Protein AF-A0A815ZLA1-F1 (afdb_monomer)

Secondary structure (DSSP, 8-state):
-----------------------------------TTHHHHHHHHHHHHHSSTTS-EEEEEEEEPSTT--EEEEEEEET--EETTTTEE-SSPPEEEEEETTTTEEEEEE-SGGGTTPPP--EE--

Nearest PDB structures (foldseek):
  4u8u-assembly1_O  TM=5.475E-01  e=3.412E+00  Glossoscolex paulistus
  5m3l-assembly1_N  TM=5.184E-01  e=4.886E+00  Lumbricus terrestris
  8g3d-assembly1_7R  TM=2.401E-01  e=6.206E+00  Tetrahymena thermophila

Organism: NCBI:txid433720

Solvent-accessible surface area (backbone atoms only — not comparable to full-atom values): 8096 Å² total; per-residue (Å²): 136,86,82,88,82,89,86,82,85,86,86,91,80,85,90,81,82,82,78,82,75,74,89,63,82,77,72,74,80,76,76,88,64,98,49,89,66,51,66,61,54,48,54,52,51,51,48,65,33,46,72,43,85,90,28,48,34,45,80,72,47,71,43,70,47,61,95,94,48,58,33,37,40,35,35,38,37,77,57,29,22,65,28,76,91,78,71,45,73,51,95,84,43,50,26,33,43,35,34,35,66,83,76,43,26,33,29,74,45,42,65,37,80,95,44,55,92,60,83,81,65,75,42,74,68,129

pLDDT: mean 74.47, std 20.22, range [36.56, 95.5]

Mean predicted aligned error: 13.41 Å

Structure (mmCIF, N/CA/C/O backbone):
data_AF-A0A815ZLA1-F1
#
_entry.id   AF-A0A815ZLA1-F1
#
loop_
_atom_site.group_PDB
_atom_site.id
_atom_site.type_symbol
_atom_site.label_atom_id
_atom_site.label_alt_id
_atom_site.label_comp_id
_atom_site.label_asym_id
_atom_site.label_entity_id
_atom_site.label_seq_id
_atom_site.pdbx_PDB_ins_code
_atom_site.Cartn_x
_atom_site.Cartn_y
_atom_site.Cartn_z
_atom_site.occupancy
_atom_site.B_iso_or_equiv
_atom_site.auth_seq_id
_atom_site.auth_comp_id
_atom_site.auth_asym_id
_atom_site.auth_atom_id
_atom_site.pdbx_PDB_model_num
ATOM 1 N N . MET A 1 1 ? 30.093 -0.882 -66.457 1.00 38.03 1 MET A N 1
ATOM 2 C CA . MET A 1 1 ? 30.551 -0.428 -65.125 1.00 38.03 1 MET A CA 1
ATOM 3 C C . MET A 1 1 ? 29.530 0.561 -64.561 1.00 38.03 1 MET A C 1
ATOM 5 O O . MET A 1 1 ? 29.240 1.513 -65.264 1.00 38.03 1 MET A O 1
ATOM 9 N N . LYS A 1 2 ? 29.055 0.314 -63.321 1.00 41.62 2 LYS A N 1
ATOM 10 C CA . LYS A 1 2 ? 28.312 1.202 -62.379 1.00 41.62 2 LYS A CA 1
ATOM 11 C C . LYS A 1 2 ? 26.879 1.618 -62.798 1.00 41.62 2 LYS A C 1
ATOM 13 O O . LYS A 1 2 ? 26.721 2.436 -63.686 1.00 41.62 2 LYS A O 1
ATOM 18 N N . HIS A 1 3 ? 25.821 0.910 -62.380 1.00 37.31 3 HIS A N 1
ATOM 19 C CA . HIS A 1 3 ? 25.081 0.923 -61.089 1.00 37.31 3 HIS A CA 1
ATOM 20 C C . HIS A 1 3 ? 24.297 2.214 -60.761 1.00 37.31 3 HIS A C 1
ATOM 22 O O . HIS A 1 3 ? 24.916 3.195 -60.374 1.00 37.31 3 HIS A O 1
ATOM 28 N N . SER A 1 4 ? 22.956 2.082 -60.834 1.00 39.88 4 SER A N 1
ATOM 29 C CA . SER A 1 4 ? 21.907 2.468 -59.849 1.00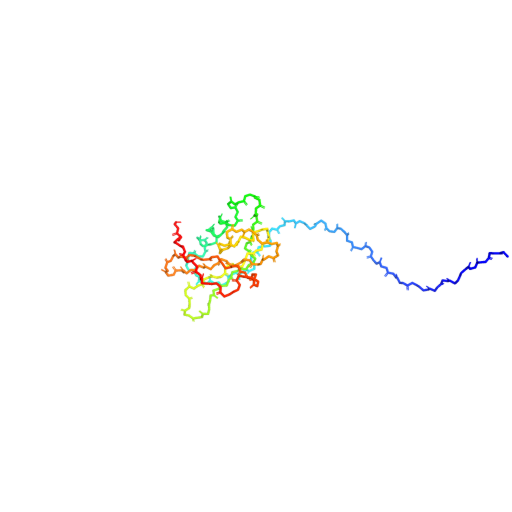 39.88 4 SER A CA 1
ATOM 30 C C . SER A 1 4 ? 21.744 3.971 -59.483 1.00 39.88 4 SER A C 1
ATOM 32 O O . SER A 1 4 ? 22.704 4.719 -59.503 1.00 39.88 4 SER A O 1
ATOM 34 N N . SER A 1 5 ? 20.579 4.546 -59.144 1.00 41.22 5 SER A N 1
ATOM 35 C CA . SER A 1 5 ? 19.364 4.029 -58.494 1.00 41.22 5 SER A CA 1
ATOM 36 C C . SER A 1 5 ? 18.162 4.978 -58.689 1.00 41.22 5 SER A C 1
ATOM 38 O O . SER A 1 5 ? 18.326 6.191 -58.790 1.00 41.22 5 SER A O 1
ATOM 40 N N . PHE A 1 6 ? 16.957 4.403 -58.642 1.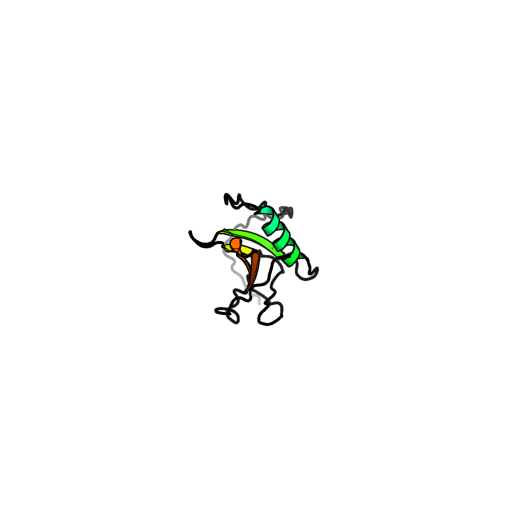00 46.09 6 PHE A N 1
ATOM 41 C CA . PHE A 1 6 ? 15.675 5.063 -58.362 1.00 46.09 6 PHE A CA 1
ATOM 42 C C . PHE A 1 6 ? 15.616 5.619 -56.928 1.00 46.09 6 PHE A C 1
ATOM 44 O O . PHE A 1 6 ? 16.100 4.948 -56.018 1.00 46.09 6 PHE A O 1
ATOM 51 N N . SER A 1 7 ? 14.890 6.727 -56.720 1.00 42.66 7 SER A N 1
ATOM 52 C CA . SER A 1 7 ? 14.330 7.104 -55.410 1.00 42.66 7 SER A CA 1
ATOM 53 C C . SER A 1 7 ? 12.971 7.792 -55.574 1.00 42.66 7 SER A C 1
ATOM 55 O O . SER A 1 7 ? 12.860 8.827 -56.225 1.00 42.66 7 SER A O 1
ATOM 57 N N . HIS A 1 8 ? 11.943 7.190 -54.976 1.00 38.50 8 HIS A N 1
ATOM 58 C CA . HIS A 1 8 ? 10.573 7.687 -54.846 1.00 38.50 8 HIS A CA 1
ATOM 59 C C . HIS A 1 8 ? 10.358 8.303 -53.445 1.00 38.50 8 HIS A C 1
ATOM 61 O O . HIS A 1 8 ? 10.829 7.748 -52.458 1.00 38.50 8 HIS A O 1
ATOM 67 N N . SER A 1 9 ? 9.577 9.392 -53.411 1.00 39.25 9 SER A N 1
ATOM 68 C CA . SER A 1 9 ? 8.606 9.841 -52.382 1.00 39.25 9 SER A CA 1
ATOM 69 C C . SER A 1 9 ? 9.001 10.099 -50.907 1.00 39.25 9 SER A C 1
ATOM 71 O O . SER A 1 9 ? 9.483 9.233 -50.185 1.00 39.25 9 SER A O 1
ATOM 73 N N . HIS A 1 10 ? 8.623 11.309 -50.461 1.00 40.50 10 HIS A N 1
ATOM 74 C CA . HIS A 1 10 ? 8.537 11.842 -49.087 1.00 40.50 10 HIS A CA 1
ATOM 75 C C . HIS A 1 10 ? 7.649 10.994 -48.133 1.00 40.50 10 HIS A C 1
ATOM 77 O O . HIS A 1 10 ? 6.829 10.213 -48.618 1.00 40.50 10 HIS A O 1
ATOM 83 N N . PRO A 1 11 ? 7.725 11.183 -46.792 1.00 44.09 11 PRO A N 1
ATOM 84 C CA . PRO A 1 11 ? 6.987 12.276 -46.139 1.00 44.09 11 PRO A CA 1
ATOM 85 C C . PRO A 1 11 ? 7.730 13.024 -45.011 1.00 44.09 11 PRO A C 1
ATOM 87 O O . PRO A 1 11 ? 8.679 12.562 -44.387 1.00 44.09 11 PRO A O 1
ATOM 90 N N . ASN A 1 12 ? 7.205 14.224 -44.789 1.00 46.31 12 ASN A N 1
ATOM 91 C CA . ASN A 1 12 ? 7.501 15.261 -43.809 1.00 46.31 12 ASN A CA 1
ATOM 92 C C . ASN A 1 12 ? 7.371 14.769 -42.346 1.00 46.31 12 ASN A C 1
ATOM 94 O O . ASN A 1 12 ? 6.337 14.199 -41.997 1.00 46.31 12 ASN A O 1
ATOM 98 N N . ILE A 1 13 ? 8.356 15.035 -41.476 1.00 39.97 13 ILE A N 1
ATOM 99 C CA . ILE A 1 13 ? 8.224 14.845 -40.018 1.00 39.97 13 ILE A CA 1
ATOM 100 C C . ILE A 1 13 ? 8.671 16.121 -39.297 1.00 39.97 13 ILE A C 1
ATOM 102 O O . ILE A 1 13 ? 9.847 16.468 -39.254 1.00 39.97 13 ILE A O 1
ATOM 106 N N . ASN A 1 14 ? 7.671 16.793 -38.726 1.00 39.84 14 ASN A N 1
ATOM 107 C CA . ASN A 1 14 ? 7.758 17.886 -37.764 1.00 39.84 14 ASN A CA 1
ATOM 108 C C . ASN A 1 14 ? 8.660 17.521 -36.572 1.00 39.84 14 ASN A C 1
ATOM 110 O O . ASN A 1 14 ? 8.264 16.729 -35.715 1.00 39.84 14 ASN A O 1
ATOM 114 N N . THR A 1 15 ? 9.816 18.170 -36.445 1.00 40.56 15 THR A N 1
ATOM 115 C CA . THR A 1 15 ? 10.650 18.094 -35.238 1.00 40.56 15 THR A CA 1
ATOM 116 C C . THR A 1 15 ? 10.179 19.130 -34.217 1.00 40.56 15 THR A C 1
ATOM 118 O O . THR A 1 15 ? 10.813 20.154 -33.992 1.00 40.56 15 THR A O 1
ATOM 121 N N . ASN A 1 16 ? 9.032 18.864 -33.598 1.00 44.66 16 ASN A N 1
ATO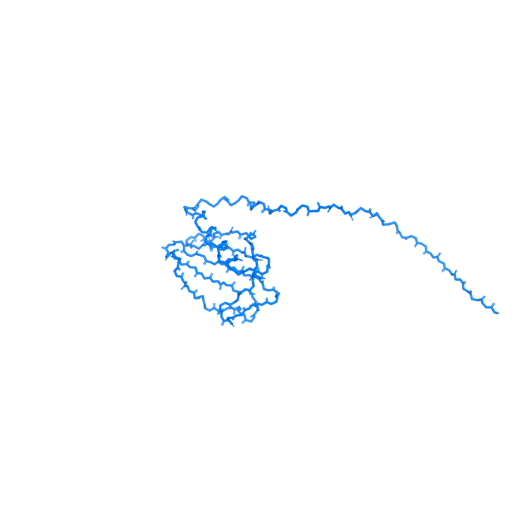M 122 C CA . ASN A 1 16 ? 8.599 19.529 -32.373 1.00 44.66 16 ASN A CA 1
ATOM 123 C C . ASN A 1 16 ? 8.759 18.524 -31.236 1.00 44.66 16 ASN A C 1
ATOM 125 O O . ASN A 1 16 ? 7.908 17.647 -31.109 1.00 44.66 16 ASN A O 1
ATOM 129 N N . GLN A 1 17 ? 9.836 18.626 -30.447 1.00 39.78 17 GLN A N 1
ATOM 130 C CA . GLN A 1 17 ? 9.911 18.117 -29.069 1.00 39.78 17 GLN A CA 1
ATOM 131 C C . GLN A 1 17 ? 11.300 18.344 -28.460 1.00 39.78 17 GLN A C 1
ATOM 133 O O . GLN A 1 17 ? 12.225 17.564 -28.650 1.00 39.78 17 GLN A O 1
ATOM 138 N N . ASN A 1 18 ? 11.408 19.375 -27.630 1.00 36.56 18 ASN A N 1
ATOM 139 C CA . ASN A 1 18 ? 11.980 19.184 -26.301 1.00 36.56 18 ASN A CA 1
ATOM 140 C C . ASN A 1 18 ? 11.379 20.237 -25.366 1.00 36.56 18 ASN A C 1
ATOM 142 O O . ASN A 1 18 ? 12.008 21.214 -24.973 1.00 36.56 18 ASN A O 1
ATOM 146 N N . LEU A 1 19 ? 10.091 20.043 -25.057 1.00 40.72 19 LEU A N 1
ATOM 147 C CA . LEU A 1 19 ? 9.516 20.611 -23.848 1.00 40.72 19 LEU A CA 1
ATOM 148 C C . LEU A 1 19 ? 10.230 19.935 -22.679 1.00 40.72 19 LEU A C 1
ATOM 150 O O . LEU A 1 19 ? 10.008 18.751 -22.417 1.00 40.72 19 LEU A O 1
ATOM 154 N N . SER A 1 20 ? 11.048 20.705 -21.971 1.00 41.75 20 SER A N 1
ATOM 155 C CA . SER A 1 20 ? 11.459 20.427 -20.603 1.00 41.75 20 SER A CA 1
ATOM 156 C C . SER A 1 20 ? 10.208 20.156 -19.766 1.00 41.75 20 SER A C 1
ATOM 158 O O . SER A 1 20 ? 9.566 21.077 -19.259 1.00 41.75 20 SER A O 1
ATOM 160 N N . ARG A 1 21 ? 9.807 18.884 -19.652 1.00 41.44 21 ARG A N 1
ATOM 161 C CA . ARG A 1 21 ? 8.765 18.466 -18.715 1.00 41.44 21 ARG A CA 1
ATOM 162 C C . ARG A 1 21 ? 9.344 18.589 -17.318 1.00 41.44 21 ARG A C 1
ATOM 164 O O . ARG A 1 21 ? 9.985 17.680 -16.803 1.00 41.44 21 ARG A O 1
ATOM 171 N N . SER A 1 22 ? 9.109 19.765 -16.752 1.00 37.25 22 SER A N 1
ATOM 172 C CA . SER A 1 22 ? 9.041 20.022 -15.324 1.00 37.25 22 SER A CA 1
ATOM 173 C C . SER A 1 22 ? 8.462 18.795 -14.609 1.00 37.25 22 SER A C 1
ATOM 175 O O . SER A 1 22 ? 7.308 18.420 -14.823 1.00 37.25 22 SER A O 1
ATOM 177 N N . LEU A 1 23 ? 9.298 18.151 -13.794 1.00 41.94 23 LEU A N 1
ATOM 178 C CA . LEU A 1 23 ? 8.910 17.182 -12.774 1.00 41.94 23 LEU A CA 1
ATOM 179 C C . LEU A 1 23 ? 8.131 17.929 -11.684 1.00 41.94 23 LEU A C 1
ATOM 181 O O . LEU A 1 23 ? 8.634 18.149 -10.589 1.00 41.94 23 LEU A O 1
ATOM 185 N N . HIS A 1 24 ? 6.912 18.362 -11.991 1.00 42.59 24 HIS A N 1
ATOM 186 C CA . HIS A 1 24 ? 5.947 18.655 -10.946 1.00 42.59 24 HIS A CA 1
ATOM 187 C C . HIS A 1 24 ? 5.225 17.350 -10.605 1.00 42.59 24 HIS A C 1
ATOM 189 O O . HIS A 1 24 ? 4.743 16.671 -11.518 1.00 42.59 24 HIS A O 1
ATOM 195 N N . PRO A 1 25 ? 5.150 16.963 -9.320 1.00 44.66 25 PRO A N 1
ATOM 196 C CA . PRO A 1 25 ? 4.300 15.859 -8.915 1.00 44.66 25 PRO A CA 1
ATOM 197 C C . PRO A 1 25 ? 2.880 16.214 -9.348 1.00 44.66 25 PRO A C 1
ATOM 199 O O . PRO A 1 25 ? 2.350 17.258 -8.964 1.00 44.66 25 PRO A O 1
ATOM 202 N N . ASN A 1 26 ? 2.294 15.379 -10.209 1.00 43.62 26 ASN A N 1
ATOM 203 C CA . ASN A 1 26 ? 0.893 15.502 -10.581 1.00 43.62 26 ASN A CA 1
ATOM 204 C C . ASN A 1 26 ? 0.089 15.515 -9.286 1.00 43.62 26 ASN A C 1
ATOM 206 O O . ASN A 1 26 ? -0.023 14.498 -8.601 1.00 43.62 26 ASN A O 1
ATOM 210 N N . LYS A 1 27 ? -0.425 16.700 -8.956 1.00 47.06 27 LYS A N 1
ATOM 211 C CA . LYS A 1 27 ? -1.380 16.931 -7.885 1.00 47.06 27 LYS A CA 1
ATOM 212 C C . LYS A 1 27 ? -2.472 15.883 -8.065 1.00 47.06 27 LYS A C 1
ATOM 214 O O . LYS A 1 27 ? -3.106 15.838 -9.117 1.00 47.06 27 LYS A O 1
ATOM 219 N N . ILE A 1 28 ? -2.593 14.993 -7.085 1.00 55.66 28 ILE A N 1
ATOM 220 C CA . ILE A 1 28 ? -3.564 13.902 -7.058 1.00 55.66 28 ILE A CA 1
ATOM 221 C C . ILE A 1 28 ? -4.921 14.495 -7.455 1.00 55.66 28 ILE A C 1
ATOM 223 O O . ILE A 1 28 ? -5.444 15.348 -6.739 1.00 55.66 28 ILE A O 1
ATOM 227 N N . ASN A 1 29 ? -5.449 14.118 -8.625 1.00 46.66 29 ASN A N 1
ATOM 228 C CA . ASN A 1 29 ? -6.724 14.637 -9.115 1.00 46.66 29 ASN A CA 1
ATOM 229 C C . ASN A 1 29 ? -7.811 14.304 -8.084 1.00 46.66 29 ASN A C 1
ATOM 231 O O . ASN A 1 29 ? -8.191 13.145 -7.948 1.00 46.66 29 ASN A O 1
ATOM 235 N N . ASN A 1 30 ? -8.232 15.334 -7.345 1.00 44.38 30 ASN A N 1
ATOM 236 C CA . ASN A 1 30 ? -9.371 15.423 -6.435 1.00 44.38 30 ASN A CA 1
ATOM 237 C C . ASN A 1 30 ? -9.971 14.077 -5.996 1.00 44.38 30 ASN A C 1
ATOM 239 O O . ASN A 1 30 ? -10.964 13.601 -6.551 1.00 44.38 30 ASN A O 1
ATOM 243 N N . LEU A 1 31 ? -9.402 13.513 -4.927 1.00 50.84 31 LEU A N 1
ATOM 244 C CA . LEU A 1 31 ? -10.081 12.527 -4.096 1.00 50.84 31 LEU A CA 1
ATOM 245 C C . LEU A 1 31 ? -11.284 13.196 -3.418 1.00 50.84 31 LEU A C 1
ATOM 247 O O . LEU A 1 31 ? -11.176 13.728 -2.318 1.00 50.84 31 LEU A O 1
ATOM 251 N N . ASN A 1 32 ? -12.456 13.141 -4.045 1.00 50.97 32 ASN A N 1
ATOM 252 C CA . ASN A 1 32 ? -13.720 13.507 -3.399 1.00 50.97 32 ASN A CA 1
ATOM 253 C C . ASN A 1 32 ? -14.222 12.345 -2.515 1.00 50.97 32 ASN A C 1
ATOM 255 O O . ASN A 1 32 ? -15.352 11.874 -2.620 1.00 50.97 32 ASN A O 1
ATOM 259 N N . LEU A 1 33 ? -13.327 11.813 -1.684 1.00 58.12 33 LEU A N 1
ATOM 260 C CA . LEU A 1 33 ? -13.602 10.752 -0.730 1.00 58.12 33 LEU A CA 1
ATOM 261 C C . LEU A 1 33 ? -13.698 11.400 0.644 1.00 58.12 33 LEU A C 1
ATOM 263 O O . LEU A 1 33 ? -12.681 11.675 1.273 1.00 58.12 33 LEU A O 1
ATOM 267 N N . SER A 1 34 ? -14.925 11.651 1.107 1.00 65.12 34 SER A N 1
ATOM 268 C CA . SER A 1 34 ? -15.177 12.042 2.496 1.00 65.12 34 SER A CA 1
ATOM 269 C C . SER A 1 34 ? -14.872 10.842 3.398 1.00 65.12 34 SER A C 1
ATOM 271 O O . SER A 1 34 ? -15.718 9.988 3.677 1.00 65.12 34 SER A O 1
ATOM 273 N N . VAL A 1 35 ? -13.597 10.704 3.740 1.00 73.06 35 VAL A N 1
ATOM 274 C CA . VAL A 1 35 ? -13.066 9.719 4.674 1.00 73.06 35 VAL A CA 1
ATOM 275 C C . VAL A 1 35 ? -12.391 10.532 5.775 1.00 73.06 35 VAL A C 1
ATOM 277 O O . VAL A 1 35 ? -11.439 11.256 5.475 1.00 73.06 35 VAL A O 1
ATOM 280 N N . PRO A 1 36 ? -12.889 10.467 7.022 1.00 71.62 36 PRO A N 1
ATOM 281 C CA . PRO A 1 36 ? -12.169 11.016 8.163 1.00 71.62 36 PRO A CA 1
ATOM 282 C C . PRO A 1 36 ? -10.738 10.474 8.171 1.00 71.62 36 PRO A C 1
ATOM 284 O O . PRO A 1 36 ? -10.522 9.310 7.833 1.00 71.62 36 PRO A O 1
ATOM 287 N N . ASP A 1 37 ? -9.770 11.321 8.508 1.00 79.75 37 ASP A N 1
ATOM 288 C CA . ASP A 1 37 ? -8.359 10.934 8.648 1.00 79.75 37 ASP A CA 1
ATOM 289 C C . ASP A 1 37 ? -7.655 10.490 7.352 1.00 79.75 37 ASP A C 1
ATOM 291 O O . ASP A 1 37 ? -6.595 9.866 7.390 1.00 79.75 37 ASP A O 1
ATOM 295 N N . MET A 1 38 ? -8.193 10.847 6.179 1.00 87.56 38 MET A N 1
ATOM 296 C CA . MET A 1 38 ? -7.566 10.513 4.894 1.00 87.56 38 MET A CA 1
ATOM 297 C C . MET A 1 38 ? -6.112 11.005 4.787 1.00 87.56 38 MET A C 1
ATOM 299 O O . MET A 1 38 ? -5.276 10.305 4.217 1.00 87.56 38 MET A O 1
ATOM 303 N N . SER A 1 39 ? -5.797 12.175 5.353 1.00 89.94 39 SER A N 1
ATOM 304 C CA . SER A 1 39 ? -4.431 12.712 5.400 1.00 89.94 39 SER A CA 1
ATOM 305 C C . SER A 1 39 ? -3.474 11.800 6.169 1.00 89.94 39 SER A C 1
ATOM 307 O O . SER A 1 39 ? -2.404 11.496 5.659 1.00 89.94 39 SER A O 1
ATOM 309 N N . ILE A 1 40 ? -3.893 11.267 7.323 1.00 91.94 40 ILE A N 1
ATOM 310 C CA . ILE A 1 40 ? -3.084 10.346 8.140 1.00 91.94 40 ILE A CA 1
ATOM 311 C C . ILE A 1 40 ? -2.709 9.103 7.327 1.00 91.94 40 ILE A C 1
ATOM 313 O O . ILE A 1 40 ? -1.566 8.646 7.347 1.00 91.94 40 ILE A O 1
ATOM 317 N N . PHE A 1 41 ? -3.667 8.555 6.577 1.00 93.19 41 PHE A N 1
ATOM 318 C CA . PHE A 1 41 ? -3.419 7.387 5.738 1.00 93.19 41 PHE A CA 1
ATOM 319 C C . PHE A 1 41 ? -2.527 7.695 4.534 1.00 93.19 41 PHE A C 1
ATOM 321 O O . PHE A 1 41 ? -1.730 6.838 4.154 1.00 93.19 41 PHE A O 1
ATOM 328 N N . ILE A 1 42 ? -2.637 8.888 3.944 1.00 94.12 42 ILE A N 1
ATOM 329 C CA . ILE A 1 42 ? -1.726 9.339 2.884 1.00 94.12 42 ILE A CA 1
ATOM 330 C C . ILE A 1 42 ? -0.300 9.421 3.434 1.00 94.12 42 ILE A C 1
ATOM 332 O O . ILE A 1 42 ? 0.572 8.738 2.900 1.00 94.12 42 ILE A O 1
ATOM 336 N N . ASP A 1 43 ? -0.086 10.140 4.537 1.00 93.56 43 ASP A N 1
ATOM 337 C CA . ASP A 1 43 ? 1.234 10.322 5.153 1.00 93.56 43 ASP A CA 1
ATOM 338 C C . ASP A 1 43 ? 1.861 8.973 5.538 1.00 93.56 43 ASP A C 1
ATOM 340 O O . ASP A 1 43 ? 3.035 8.700 5.281 1.00 93.56 43 ASP A O 1
ATOM 344 N N . PHE A 1 44 ? 1.059 8.069 6.104 1.00 94.88 44 PHE A N 1
ATOM 345 C CA . PHE A 1 44 ? 1.488 6.711 6.423 1.00 94.88 44 PHE A CA 1
ATOM 346 C C . PHE A 1 44 ? 1.953 5.931 5.183 1.00 94.88 44 PHE A C 1
ATOM 348 O O . PHE A 1 44 ? 3.000 5.276 5.206 1.00 94.88 44 PHE A O 1
ATOM 355 N N . VAL A 1 45 ? 1.188 5.987 4.090 1.00 94.19 45 VAL A N 1
ATOM 356 C CA . VAL A 1 45 ? 1.532 5.304 2.837 1.00 94.19 45 VAL A CA 1
ATOM 357 C C . VAL A 1 45 ? 2.780 5.916 2.208 1.00 94.19 45 VAL A C 1
ATOM 359 O O . VAL A 1 45 ? 3.642 5.168 1.743 1.00 94.19 45 VAL A O 1
ATOM 362 N N . GLU A 1 46 ? 2.906 7.242 2.217 1.00 93.81 46 GLU A N 1
ATOM 363 C CA . GLU A 1 46 ? 4.093 7.949 1.735 1.00 93.81 46 GLU A CA 1
ATOM 364 C C . GLU A 1 46 ? 5.340 7.532 2.515 1.00 93.81 46 GLU A C 1
ATOM 366 O O . GLU A 1 46 ? 6.349 7.177 1.902 1.00 93.81 46 GLU A O 1
ATOM 371 N N . ASN A 1 47 ? 5.253 7.436 3.843 1.00 92.75 47 ASN A N 1
ATOM 372 C CA . ASN A 1 47 ? 6.346 6.940 4.679 1.00 92.75 47 ASN A CA 1
ATOM 373 C C . ASN A 1 47 ? 6.758 5.508 4.302 1.00 92.75 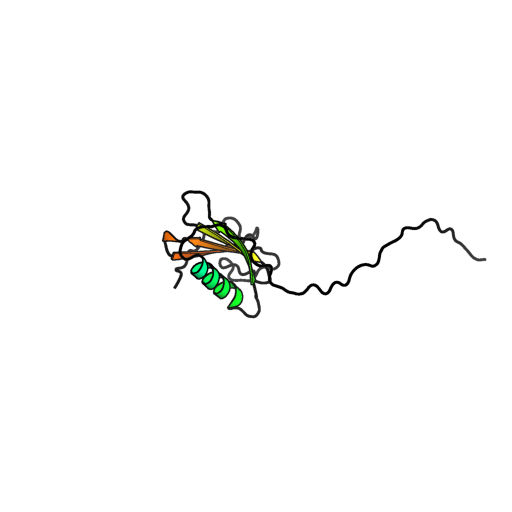47 ASN A C 1
ATOM 375 O O . ASN A 1 47 ? 7.948 5.226 4.165 1.00 92.75 47 ASN A O 1
ATOM 379 N N . ILE A 1 48 ? 5.806 4.598 4.057 1.00 91.50 48 ILE A N 1
ATOM 380 C CA . ILE A 1 48 ? 6.127 3.229 3.611 1.00 91.50 48 ILE A CA 1
ATOM 381 C C . ILE A 1 48 ? 6.920 3.247 2.301 1.00 91.50 48 ILE A C 1
ATOM 383 O O . ILE A 1 48 ? 7.955 2.585 2.200 1.00 91.50 48 ILE A O 1
ATOM 387 N N . ILE A 1 49 ? 6.430 3.964 1.289 1.00 91.56 49 ILE A N 1
ATOM 388 C CA . ILE A 1 49 ? 6.971 3.885 -0.078 1.00 91.56 49 ILE A CA 1
ATOM 389 C C . ILE A 1 49 ? 8.214 4.757 -0.303 1.00 91.56 49 ILE A C 1
ATOM 391 O O . ILE A 1 49 ? 8.825 4.664 -1.369 1.00 91.56 49 ILE A O 1
ATOM 395 N N . THR A 1 50 ? 8.583 5.592 0.673 1.00 89.50 50 THR A N 1
ATOM 396 C CA . THR A 1 50 ? 9.785 6.446 0.643 1.00 89.50 50 THR A CA 1
ATOM 397 C C . THR A 1 50 ? 10.844 6.057 1.675 1.00 89.50 50 THR A C 1
ATOM 399 O O . THR A 1 50 ? 11.991 6.472 1.531 1.00 89.50 50 THR A O 1
ATOM 402 N N . SER A 1 51 ? 10.504 5.218 2.664 1.00 87.44 51 SER A N 1
ATOM 403 C CA . SER A 1 51 ? 11.442 4.727 3.690 1.00 87.44 51 SER A CA 1
ATOM 404 C C . SER A 1 51 ? 12.691 4.032 3.133 1.00 87.44 51 SER A C 1
ATOM 406 O O . SER A 1 51 ? 13.742 4.064 3.771 1.00 87.44 51 SER A O 1
ATOM 408 N N . ASP A 1 52 ? 12.598 3.425 1.947 1.00 80.25 52 ASP A N 1
ATOM 409 C CA . ASP A 1 52 ? 13.746 2.867 1.235 1.00 80.25 52 ASP A CA 1
ATOM 410 C C . ASP A 1 52 ? 14.229 3.858 0.156 1.00 80.25 52 ASP A C 1
ATOM 412 O O . ASP A 1 52 ? 13.549 4.040 -0.864 1.00 80.25 52 ASP A O 1
ATOM 416 N N . PRO A 1 53 ? 15.419 4.469 0.318 1.00 76.69 53 PRO A N 1
ATOM 417 C CA . PRO A 1 53 ? 15.936 5.462 -0.623 1.00 76.69 53 PRO A CA 1
ATOM 418 C C . PRO A 1 53 ? 16.220 4.887 -2.019 1.00 76.69 53 PRO A C 1
ATOM 420 O O . PRO A 1 53 ? 16.242 5.633 -2.999 1.00 76.69 53 PRO A O 1
ATOM 423 N N . SER A 1 54 ? 16.395 3.568 -2.145 1.00 76.44 54 SER A N 1
ATOM 424 C CA . SER A 1 54 ? 16.619 2.895 -3.431 1.00 76.44 54 SER A CA 1
ATOM 425 C C . SER A 1 54 ? 15.312 2.633 -4.188 1.00 76.44 54 SER A C 1
ATOM 427 O O . SER A 1 54 ? 15.316 2.480 -5.414 1.00 76.44 54 SER A O 1
ATOM 429 N N . HIS A 1 55 ? 14.181 2.616 -3.480 1.00 74.12 55 HIS A N 1
ATOM 430 C CA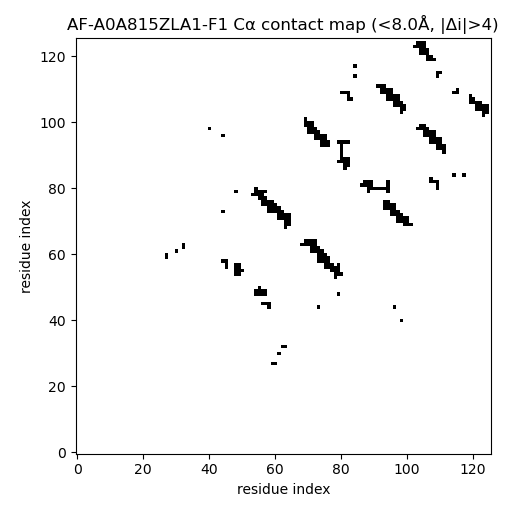 . HIS A 1 55 ? 12.883 2.183 -3.992 1.00 74.12 55 HIS A CA 1
ATOM 431 C C . HIS A 1 55 ? 11.809 3.258 -3.801 1.00 74.12 55 HIS A C 1
ATOM 433 O O . HIS A 1 55 ? 10.742 2.996 -3.259 1.00 74.12 55 HIS A O 1
ATOM 439 N N . GLN A 1 56 ? 12.069 4.460 -4.322 1.00 80.38 56 GLN A N 1
ATOM 440 C CA . GLN A 1 56 ? 11.136 5.588 -4.256 1.00 80.38 56 GLN A CA 1
ATOM 441 C C . GLN A 1 56 ? 9.855 5.328 -5.068 1.00 80.38 56 GLN A C 1
ATOM 443 O O . GLN A 1 56 ? 9.875 5.243 -6.305 1.00 80.38 56 GLN A O 1
ATOM 448 N N . GLY A 1 57 ? 8.734 5.180 -4.364 1.00 89.56 57 GLY A N 1
ATOM 449 C CA . GLY A 1 57 ? 7.391 5.135 -4.935 1.00 89.56 57 GLY A CA 1
ATOM 450 C C . GLY A 1 57 ? 6.639 6.452 -4.779 1.00 89.56 57 GLY A C 1
ATOM 451 O O . GLY A 1 57 ? 7.062 7.346 -4.055 1.00 89.56 57 GLY A O 1
ATOM 452 N N . TYR A 1 58 ? 5.496 6.551 -5.447 1.00 91.62 58 TYR A N 1
ATOM 453 C CA . TYR A 1 58 ? 4.510 7.602 -5.205 1.00 91.62 58 TYR A CA 1
ATOM 454 C C . TYR A 1 58 ? 3.094 7.043 -5.347 1.00 91.62 58 TYR A C 1
ATOM 456 O O . TYR A 1 58 ? 2.862 6.061 -6.062 1.00 91.62 58 TYR A O 1
ATOM 464 N N . ILE A 1 59 ? 2.134 7.668 -4.670 1.00 93.38 59 ILE A N 1
ATOM 465 C CA . ILE A 1 59 ? 0.717 7.313 -4.771 1.00 93.38 59 ILE A CA 1
ATOM 466 C C . ILE A 1 59 ? 0.196 7.829 -6.118 1.00 93.38 59 ILE A C 1
ATOM 468 O O . ILE A 1 59 ? 0.197 9.032 -6.365 1.00 93.38 59 ILE A O 1
ATOM 472 N N . CYS A 1 60 ? -0.246 6.937 -7.008 1.00 91.69 60 CYS A N 1
ATOM 473 C CA . CYS A 1 60 ? -0.797 7.340 -8.309 1.00 91.69 60 CYS A CA 1
ATOM 474 C C . CYS A 1 60 ? -2.316 7.526 -8.277 1.00 91.69 60 CYS A C 1
ATOM 476 O O . CYS A 1 60 ? -2.869 8.318 -9.035 1.00 91.69 60 CYS A O 1
ATOM 478 N N . SER A 1 61 ? -3.000 6.778 -7.415 1.00 91.19 61 SER A N 1
ATOM 479 C CA . SER A 1 61 ? -4.434 6.908 -7.177 1.00 91.19 61 SER A CA 1
ATOM 480 C C . SER A 1 61 ? -4.790 6.301 -5.831 1.00 91.19 61 SER A C 1
ATOM 482 O O . SER A 1 61 ? -4.129 5.370 -5.362 1.00 91.19 61 SER A O 1
ATOM 484 N N . CYS A 1 62 ? -5.867 6.798 -5.237 1.00 91.50 62 CYS A N 1
ATOM 485 C CA . CYS A 1 62 ? -6.499 6.152 -4.105 1.00 91.50 62 CYS A CA 1
ATOM 486 C C . CYS A 1 62 ? -7.999 6.007 -4.366 1.00 91.50 62 CYS A C 1
ATOM 488 O O . CYS A 1 62 ? -8.639 6.914 -4.897 1.00 91.50 62 CYS A O 1
ATOM 490 N N . ALA A 1 63 ? -8.536 4.840 -4.032 1.00 89.94 63 ALA A N 1
ATOM 491 C CA . ALA A 1 63 ? -9.947 4.522 -4.160 1.00 89.94 63 ALA A CA 1
ATOM 492 C C . ALA A 1 63 ? -10.449 3.907 -2.858 1.00 89.94 63 ALA A C 1
ATOM 494 O O . ALA A 1 63 ? -9.760 3.102 -2.233 1.00 89.94 63 ALA A O 1
ATOM 495 N N . ARG A 1 64 ? -11.675 4.239 -2.464 1.00 89.00 64 ARG A N 1
ATOM 496 C CA . ARG A 1 64 ? -12.374 3.483 -1.427 1.00 89.00 64 ARG A CA 1
ATOM 497 C C . ARG A 1 64 ? -12.939 2.216 -2.050 1.00 89.00 64 ARG A C 1
ATOM 499 O O . ARG A 1 64 ? -13.351 2.217 -3.210 1.00 89.00 64 ARG A O 1
ATOM 506 N N . GLY A 1 65 ? -12.925 1.134 -1.286 1.00 84.50 65 GLY A N 1
ATOM 507 C CA . GLY A 1 65 ? -13.614 -0.084 -1.670 1.00 84.50 65 GLY A CA 1
ATOM 508 C C . GLY A 1 65 ? -15.113 0.146 -1.831 1.00 84.50 65 GLY A C 1
ATOM 509 O O . GLY A 1 65 ? -15.650 1.198 -1.480 1.00 84.50 65 GLY A O 1
ATOM 510 N N . THR A 1 66 ? -15.795 -0.858 -2.374 1.00 82.50 66 THR A N 1
ATOM 511 C CA . THR A 1 66 ? -17.245 -0.822 -2.576 1.00 82.50 66 THR A CA 1
ATOM 512 C C . THR A 1 66 ? -17.984 -0.498 -1.277 1.00 82.50 66 THR A C 1
ATOM 514 O O . THR A 1 66 ? -17.484 -0.773 -0.179 1.00 82.50 66 THR A O 1
ATOM 517 N N . TYR A 1 67 ? -19.192 0.058 -1.408 1.00 57.12 67 TYR A N 1
ATOM 518 C CA . TYR A 1 67 ? -20.099 0.329 -0.292 1.00 57.12 67 TYR A CA 1
ATOM 519 C C . TYR A 1 67 ? -20.145 -0.883 0.661 1.00 57.12 67 TYR A C 1
ATOM 521 O O . TYR A 1 67 ? -20.288 -2.017 0.209 1.00 57.12 67 TYR A O 1
ATOM 529 N N . ASN A 1 68 ? -19.947 -0.634 1.961 1.00 60.59 68 ASN A N 1
ATOM 530 C CA . ASN A 1 68 ? -19.773 -1.602 3.067 1.00 60.59 68 ASN A CA 1
ATOM 531 C C . ASN A 1 68 ? -18.360 -2.147 3.326 1.00 60.59 68 ASN A C 1
ATOM 533 O O . ASN A 1 68 ? -18.171 -2.889 4.290 1.00 60.59 68 ASN A O 1
ATOM 537 N N . THR A 1 69 ? -17.344 -1.751 2.558 1.00 75.69 69 THR A N 1
ATOM 538 C CA . THR A 1 69 ? -15.949 -2.057 2.910 1.00 75.69 69 THR A CA 1
ATOM 539 C C . THR A 1 69 ? -15.274 -0.837 3.538 1.00 75.69 69 THR A C 1
ATOM 541 O O . THR A 1 69 ? -15.253 0.254 2.969 1.00 75.69 69 THR A O 1
ATOM 544 N N . ASN A 1 70 ? -14.681 -1.011 4.724 1.00 88.06 70 ASN A N 1
ATOM 545 C CA . ASN A 1 70 ? -13.834 0.006 5.366 1.00 88.06 70 ASN A CA 1
ATOM 546 C C . ASN A 1 70 ? -12.433 0.036 4.740 1.00 88.06 70 ASN A C 1
ATOM 548 O O . ASN A 1 70 ? -11.447 0.234 5.439 1.00 88.06 70 ASN A O 1
ATOM 552 N N . LEU A 1 71 ? -12.337 -0.234 3.437 1.00 91.44 71 LEU A N 1
ATOM 553 C CA . LEU A 1 71 ? -11.079 -0.416 2.734 1.00 91.44 71 LEU A CA 1
ATOM 554 C C . LEU A 1 71 ? -10.735 0.816 1.901 1.00 91.44 71 LEU A C 1
ATOM 556 O O . LEU A 1 71 ? -11.567 1.321 1.150 1.00 91.44 71 LEU A O 1
ATOM 560 N N . LEU A 1 72 ? -9.484 1.247 1.990 1.00 93.31 72 LEU A N 1
ATOM 561 C CA . LEU A 1 72 ? -8.842 2.168 1.063 1.00 93.31 72 LEU A CA 1
ATOM 562 C C . LEU A 1 72 ? -7.796 1.406 0.258 1.00 93.31 72 LEU A C 1
ATOM 564 O O . LEU A 1 72 ? -7.078 0.561 0.790 1.00 93.31 72 LEU A O 1
ATOM 568 N N . PHE A 1 73 ? -7.705 1.722 -1.023 1.00 93.19 73 PHE A N 1
ATOM 569 C CA . PHE A 1 73 ? -6.784 1.127 -1.975 1.00 93.19 73 PHE A CA 1
ATOM 570 C C . PHE A 1 73 ? -5.892 2.223 -2.532 1.00 93.19 73 PHE A C 1
ATOM 572 O O . PHE A 1 73 ? -6.329 3.003 -3.373 1.00 93.19 73 PHE A O 1
ATOM 579 N N . PHE A 1 74 ? -4.638 2.251 -2.099 1.00 93.94 74 PHE A N 1
ATOM 580 C CA . PHE A 1 74 ? -3.609 3.140 -2.618 1.00 93.94 74 PHE A CA 1
ATOM 581 C C . PHE A 1 74 ? -2.822 2.399 -3.689 1.00 93.94 74 PHE A C 1
ATOM 583 O O . PHE A 1 74 ? -2.064 1.475 -3.390 1.00 93.94 74 PHE A O 1
ATOM 590 N N . ASN A 1 75 ? -3.009 2.772 -4.950 1.00 92.56 75 ASN A N 1
ATOM 591 C CA . ASN A 1 75 ? -2.185 2.246 -6.027 1.00 92.56 75 ASN A CA 1
ATOM 592 C C . ASN A 1 75 ? -0.864 3.013 -6.056 1.00 92.56 75 ASN A C 1
ATOM 594 O O . ASN A 1 75 ? -0.848 4.246 -6.094 1.00 92.56 75 ASN A O 1
ATOM 598 N N . ILE A 1 76 ? 0.236 2.267 -6.041 1.00 92.50 76 ILE A N 1
ATOM 599 C CA . ILE A 1 76 ? 1.588 2.806 -5.969 1.00 92.50 76 ILE A CA 1
ATOM 600 C C . ILE A 1 76 ? 2.250 2.674 -7.337 1.00 92.50 76 ILE A C 1
ATOM 602 O O . ILE A 1 76 ? 2.192 1.619 -7.974 1.00 92.50 76 ILE A O 1
ATOM 606 N N . ALA A 1 77 ? 2.889 3.752 -7.772 1.00 88.06 77 ALA A N 1
ATOM 607 C CA . ALA A 1 77 ? 3.721 3.807 -8.964 1.00 88.06 77 ALA A CA 1
ATOM 608 C C . ALA A 1 77 ? 5.173 4.161 -8.596 1.00 88.06 77 ALA A C 1
ATOM 610 O O . ALA A 1 77 ? 5.516 4.350 -7.429 1.00 88.06 77 ALA A O 1
ATOM 611 N N . GLY A 1 78 ? 6.046 4.229 -9.602 1.00 87.00 78 GLY A N 1
ATOM 612 C CA . GLY A 1 78 ? 7.471 4.511 -9.418 1.00 87.00 78 GLY A CA 1
ATOM 613 C C . GLY A 1 78 ? 8.318 3.249 -9.241 1.00 87.00 78 GLY A C 1
ATOM 614 O O . GLY A 1 78 ? 8.071 2.218 -9.875 1.00 87.00 78 GLY A O 1
ATOM 615 N N . LYS A 1 79 ? 9.373 3.342 -8.425 1.00 85.75 79 LYS A N 1
ATOM 616 C CA . LYS A 1 79 ? 10.335 2.248 -8.201 1.00 85.75 79 LYS A CA 1
ATOM 617 C C . LYS A 1 79 ? 9.931 1.313 -7.061 1.00 85.75 79 LYS A C 1
ATOM 619 O O . LYS A 1 79 ? 10.513 0.235 -6.944 1.00 85.75 79 LYS A O 1
ATOM 624 N N . TYR A 1 80 ? 8.926 1.678 -6.267 1.00 85.44 80 TYR A N 1
ATOM 625 C CA . TYR A 1 80 ? 8.426 0.835 -5.187 1.00 85.44 80 TYR A CA 1
ATOM 626 C C . TYR A 1 80 ? 7.717 -0.413 -5.729 1.00 85.44 80 TYR A C 1
ATOM 628 O O . TYR A 1 80 ? 6.610 -0.348 -6.264 1.00 85.44 80 TYR A O 1
ATOM 636 N N . LYS A 1 81 ? 8.382 -1.568 -5.612 1.00 87.25 81 LYS A N 1
ATOM 637 C CA . LYS A 1 81 ? 7.942 -2.857 -6.184 1.00 87.25 81 LYS A CA 1
ATOM 638 C C . LYS A 1 81 ? 8.091 -4.019 -5.201 1.00 87.25 81 LYS A C 1
ATOM 640 O O . LYS A 1 81 ? 8.282 -5.168 -5.614 1.00 87.25 81 LYS A O 1
ATOM 645 N N . TYR A 1 82 ? 8.059 -3.717 -3.906 1.00 87.06 82 TYR A N 1
ATOM 646 C CA . TYR A 1 82 ? 8.261 -4.699 -2.849 1.00 87.06 82 TYR A CA 1
ATOM 647 C C . TYR A 1 82 ? 7.102 -5.700 -2.776 1.00 87.06 82 TYR A C 1
ATOM 649 O O . TYR A 1 82 ? 5.927 -5.335 -2.845 1.00 87.06 82 TYR A O 1
ATOM 657 N N . CYS A 1 83 ? 7.442 -6.977 -2.616 1.00 8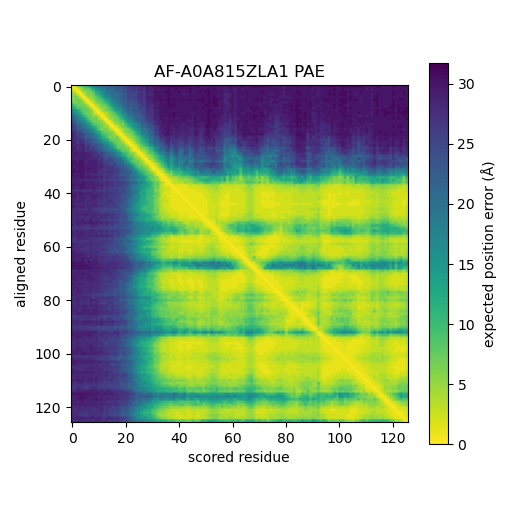6.75 83 CYS A N 1
ATOM 658 C CA . CYS A 1 83 ? 6.491 -8.046 -2.366 1.00 86.75 83 CYS A CA 1
ATOM 659 C C . CYS A 1 83 ? 6.768 -8.684 -1.001 1.00 86.75 83 CYS A C 1
ATOM 661 O O . CYS A 1 83 ? 7.784 -9.371 -0.852 1.00 86.75 83 CYS A O 1
ATOM 663 N N . PRO A 1 84 ? 5.851 -8.548 -0.024 1.00 83.38 84 PRO A N 1
ATOM 664 C CA . PRO A 1 84 ? 6.042 -9.131 1.303 1.00 83.38 84 PRO A CA 1
ATOM 665 C C . PRO A 1 84 ? 6.064 -10.664 1.275 1.00 83.38 84 PRO A C 1
ATOM 667 O O . PRO A 1 84 ? 6.791 -11.276 2.045 1.00 83.38 84 PRO A O 1
ATOM 670 N N . LYS A 1 85 ? 5.325 -11.302 0.355 1.00 81.62 85 LYS A N 1
ATOM 671 C CA . LYS A 1 85 ? 5.265 -12.771 0.230 1.00 81.62 85 LYS A CA 1
ATOM 672 C C . LYS A 1 85 ? 6.621 -13.382 -0.112 1.00 81.62 85 LYS A C 1
ATOM 674 O O . LYS A 1 85 ? 7.008 -14.401 0.443 1.00 81.62 85 LYS A O 1
ATOM 679 N N . LYS A 1 86 ? 7.300 -12.795 -1.098 1.00 82.25 86 LYS A N 1
ATOM 680 C CA . LYS A 1 86 ? 8.600 -13.271 -1.589 1.00 82.25 86 LYS A CA 1
ATOM 681 C C . LYS A 1 86 ? 9.766 -12.596 -0.867 1.00 82.25 86 LYS A C 1
ATOM 683 O O . LYS A 1 86 ? 10.908 -12.921 -1.163 1.00 82.25 86 LYS A O 1
ATOM 688 N N . ASN A 1 87 ? 9.462 -11.643 0.016 1.00 84.69 87 ASN A N 1
ATOM 689 C CA . ASN A 1 87 ? 10.413 -10.776 0.694 1.00 84.69 87 ASN A CA 1
ATOM 690 C C . ASN A 1 87 ? 11.474 -10.182 -0.260 1.00 84.69 87 ASN A C 1
ATOM 692 O O . ASN A 1 87 ? 12.663 -10.172 0.044 1.00 84.69 87 ASN A O 1
ATOM 696 N N . ARG A 1 88 ? 11.051 -9.739 -1.454 1.00 83.69 88 ARG A N 1
ATOM 697 C CA . ARG A 1 88 ? 11.940 -9.193 -2.497 1.00 83.69 88 ARG A CA 1
ATOM 698 C C . ARG A 1 88 ? 11.242 -8.144 -3.359 1.00 83.69 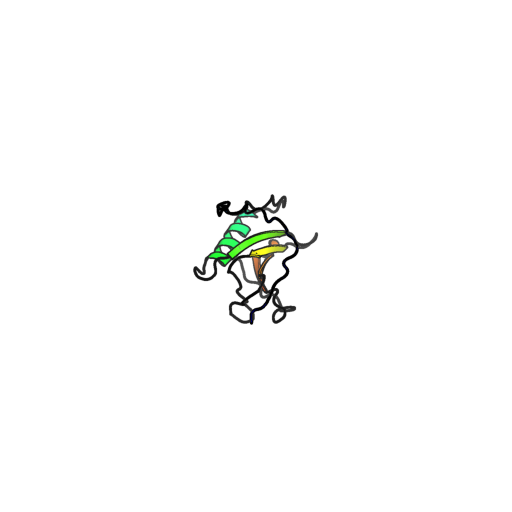88 ARG A C 1
ATOM 700 O O . ARG A 1 88 ? 10.012 -8.071 -3.387 1.00 83.69 88 ARG A O 1
ATOM 707 N N . HIS A 1 89 ? 12.028 -7.389 -4.121 1.00 83.75 89 HIS A N 1
ATOM 708 C CA . HIS A 1 89 ? 11.535 -6.457 -5.136 1.00 83.75 89 HIS A CA 1
ATOM 709 C C . HIS A 1 89 ? 11.312 -7.162 -6.486 1.00 83.75 89 HIS A C 1
ATOM 711 O O . HIS A 1 89 ? 12.125 -7.979 -6.924 1.00 83.75 89 HIS A O 1
ATOM 717 N N . HIS A 1 90 ? 10.194 -6.859 -7.147 1.00 82.94 90 HIS A N 1
ATOM 718 C CA . HIS A 1 90 ? 9.886 -7.338 -8.500 1.00 82.94 90 HIS A CA 1
ATOM 719 C C . HIS A 1 90 ? 10.344 -6.335 -9.568 1.00 82.94 90 HIS A C 1
ATOM 721 O O . HIS A 1 90 ? 10.440 -5.138 -9.312 1.00 82.94 90 HIS A O 1
ATOM 727 N N . GLN A 1 91 ? 10.563 -6.796 -10.803 1.00 79.31 91 GLN A N 1
ATOM 728 C CA . GLN A 1 91 ? 11.036 -5.931 -11.893 1.00 79.31 91 GLN A CA 1
ATOM 729 C C . GLN A 1 91 ? 9.939 -5.035 -12.497 1.00 79.31 91 GLN A C 1
ATOM 731 O O . GLN A 1 91 ? 10.202 -3.875 -12.821 1.00 79.31 91 GLN A O 1
ATOM 736 N N . ARG A 1 92 ? 8.703 -5.535 -12.651 1.00 73.44 92 ARG A N 1
ATOM 737 C CA . ARG A 1 92 ? 7.627 -4.869 -13.428 1.00 73.44 92 ARG A CA 1
ATOM 738 C C . ARG A 1 92 ? 6.328 -4.618 -12.654 1.00 73.44 92 ARG A C 1
ATOM 740 O O . ARG A 1 92 ? 5.312 -4.283 -13.248 1.00 73.44 92 ARG A O 1
ATOM 747 N N . ASN A 1 93 ? 6.343 -4.821 -11.345 1.00 67.44 93 ASN A N 1
ATOM 748 C CA . ASN A 1 93 ? 5.113 -4.981 -10.583 1.00 67.44 93 ASN A CA 1
ATOM 749 C C . ASN A 1 93 ? 4.402 -3.659 -10.244 1.00 67.44 93 ASN A C 1
ATOM 751 O O . ASN A 1 93 ? 5.053 -2.660 -9.948 1.00 67.44 93 ASN A O 1
ATOM 755 N N . ASN A 1 94 ? 3.069 -3.719 -10.201 1.00 79.12 94 ASN A N 1
ATOM 756 C CA . ASN A 1 94 ? 2.203 -2.690 -9.637 1.00 79.12 94 ASN A CA 1
ATOM 757 C C . ASN A 1 94 ? 1.827 -3.098 -8.209 1.00 79.12 94 ASN A C 1
ATOM 759 O O . ASN A 1 94 ? 1.205 -4.141 -7.995 1.00 79.1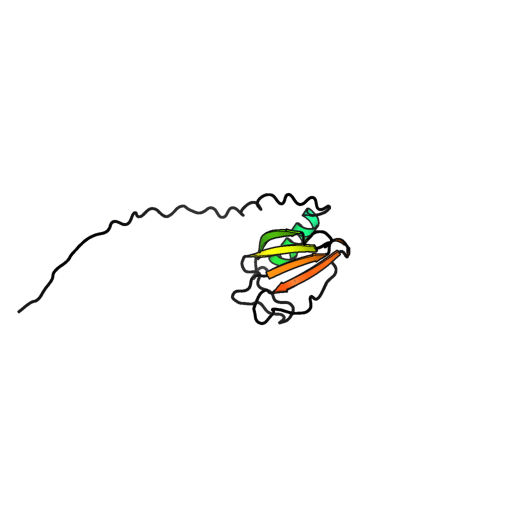2 94 ASN A O 1
ATOM 763 N N . VAL A 1 95 ? 2.190 -2.279 -7.228 1.00 89.38 95 VAL A N 1
ATOM 764 C CA . VAL A 1 95 ? 1.859 -2.522 -5.821 1.00 89.38 95 VAL A CA 1
ATOM 765 C C . VAL A 1 95 ? 0.603 -1.738 -5.455 1.00 89.38 95 VAL A C 1
ATOM 767 O O . VAL A 1 95 ? 0.422 -0.600 -5.882 1.00 89.38 95 VAL A O 1
ATOM 770 N N . ALA A 1 96 ? -0.282 -2.348 -4.673 1.00 92.12 96 ALA A N 1
ATOM 771 C CA . ALA A 1 96 ? -1.351 -1.636 -3.990 1.00 92.12 96 ALA A CA 1
ATOM 772 C C . ALA A 1 96 ? -1.186 -1.792 -2.479 1.00 92.12 96 ALA A C 1
ATOM 774 O O . ALA A 1 96 ? -1.023 -2.908 -1.986 1.00 92.12 96 ALA A O 1
ATOM 775 N N . ILE A 1 97 ? -1.251 -0.686 -1.749 1.00 93.81 97 ILE A N 1
ATOM 776 C CA . ILE A 1 97 ? -1.338 -0.695 -0.292 1.00 93.81 97 ILE A CA 1
ATOM 777 C C . ILE A 1 97 ? -2.815 -0.576 0.068 1.00 93.81 97 ILE A C 1
ATOM 779 O O . ILE A 1 97 ? -3.504 0.356 -0.340 1.00 93.81 97 ILE A O 1
ATOM 783 N N . MET A 1 98 ? -3.316 -1.576 0.779 1.00 94.44 98 MET A N 1
ATOM 784 C CA . MET A 1 98 ? -4.698 -1.663 1.224 1.00 94.44 98 MET A CA 1
ATOM 785 C C . MET A 1 98 ? -4.754 -1.275 2.694 1.00 94.44 98 MET A C 1
ATOM 787 O O . MET A 1 98 ? -4.007 -1.845 3.482 1.00 94.44 98 MET A O 1
ATOM 791 N N . ILE A 1 99 ? -5.636 -0.358 3.074 1.00 94.88 99 ILE A N 1
ATOM 792 C CA . ILE A 1 99 ? -5.850 0.043 4.469 1.00 94.88 99 ILE A CA 1
ATOM 793 C C . ILE A 1 99 ? -7.274 -0.305 4.867 1.00 94.88 99 ILE A C 1
ATOM 795 O O . ILE A 1 99 ? -8.213 0.066 4.176 1.00 94.88 99 ILE A O 1
ATOM 799 N N . ASN A 1 100 ? -7.432 -1.002 5.985 1.00 93.19 100 ASN A N 1
ATOM 800 C CA . ASN A 1 100 ? -8.702 -1.170 6.666 1.00 93.19 100 ASN A CA 1
ATOM 801 C C . ASN A 1 100 ? -8.814 -0.100 7.756 1.00 93.19 100 ASN A C 1
ATOM 803 O O . ASN A 1 100 ? -8.126 -0.172 8.775 1.00 93.19 100 ASN A O 1
ATOM 807 N N . ILE A 1 101 ? -9.686 0.875 7.510 1.00 91.44 101 ILE A N 1
ATOM 808 C CA . ILE A 1 101 ? -9.924 2.047 8.357 1.00 91.44 101 ILE A CA 1
ATOM 809 C C . ILE A 1 101 ? -10.456 1.619 9.728 1.00 91.44 101 ILE A C 1
ATOM 811 O O . ILE A 1 101 ? -10.031 2.150 10.746 1.00 91.44 101 ILE A O 1
ATOM 815 N N . LYS A 1 102 ? -11.363 0.633 9.769 1.00 90.44 102 LYS A N 1
ATOM 816 C CA . LYS A 1 102 ? -12.018 0.204 11.014 1.00 90.44 102 LYS A CA 1
ATOM 817 C C . LYS A 1 102 ? -11.022 -0.414 11.986 1.00 90.44 102 LYS A C 1
ATOM 819 O O . LYS A 1 102 ? -11.059 -0.124 13.174 1.00 90.44 102 LYS A O 1
ATOM 824 N N . ASP A 1 103 ? -10.145 -1.265 11.465 1.00 91.31 103 ASP A N 1
ATOM 825 C CA . ASP A 1 103 ? -9.222 -2.039 12.294 1.00 91.31 103 ASP A CA 1
ATOM 826 C C . ASP A 1 103 ? -7.842 -1.377 12.424 1.00 91.31 103 ASP A C 1
ATOM 828 O O . ASP A 1 103 ? -6.973 -1.924 13.112 1.00 91.31 103 ASP A O 1
ATOM 832 N N . TYR A 1 104 ? -7.630 -0.226 11.769 1.00 92.75 104 TYR A N 1
ATOM 833 C CA . TYR A 1 104 ? -6.340 0.467 11.675 1.00 92.75 104 TYR A CA 1
ATOM 834 C C . TYR A 1 104 ? -5.214 -0.496 11.261 1.00 92.75 104 TYR A C 1
ATOM 836 O O . TYR A 1 104 ? -4.164 -0.627 11.896 1.00 92.75 104 TYR A O 1
ATOM 844 N N . THR A 1 105 ? -5.467 -1.252 10.192 1.00 94.81 105 THR A N 1
ATOM 845 C CA . THR A 1 105 ? -4.510 -2.220 9.640 1.00 94.81 105 THR A CA 1
ATOM 846 C C . THR A 1 105 ? -4.250 -1.965 8.171 1.00 94.81 105 THR A C 1
ATOM 848 O O . THR A 1 105 ? -5.142 -1.520 7.457 1.00 94.81 105 THR A O 1
ATOM 851 N N . TYR A 1 106 ? -3.072 -2.342 7.690 1.00 95.50 106 TYR A N 1
ATOM 852 C CA . TYR A 1 106 ? -2.717 -2.283 6.282 1.00 95.50 106 TYR A CA 1
ATOM 853 C C . TYR A 1 106 ? -2.185 -3.621 5.766 1.00 95.50 106 TYR A C 1
ATOM 855 O O . TYR A 1 106 ? -1.684 -4.452 6.522 1.00 95.50 106 TYR A O 1
ATOM 863 N N . SER A 1 107 ? -2.269 -3.820 4.457 1.00 93.69 107 SER A N 1
ATOM 864 C CA . SER A 1 107 ? -1.632 -4.924 3.750 1.00 93.69 107 SER A CA 1
ATOM 865 C C . SER A 1 107 ? -1.043 -4.433 2.435 1.00 93.69 107 SER A C 1
ATOM 867 O O . SER A 1 107 ? -1.563 -3.506 1.817 1.00 93.69 107 SER A O 1
ATOM 869 N N . ILE A 1 108 ? 0.047 -5.055 1.992 1.00 91.75 108 ILE A N 1
ATOM 870 C CA . ILE A 1 108 ? 0.699 -4.728 0.723 1.00 91.75 108 ILE A CA 1
ATOM 871 C C . ILE A 1 108 ? 0.387 -5.844 -0.266 1.00 91.75 108 ILE A C 1
ATOM 873 O O . ILE A 1 108 ? 0.839 -6.981 -0.110 1.00 91.75 108 ILE A O 1
ATOM 877 N N . ARG A 1 109 ? -0.378 -5.515 -1.305 1.00 88.88 109 ARG A N 1
ATOM 878 C CA . ARG A 1 109 ? -0.749 -6.432 -2.376 1.00 88.88 109 ARG A CA 1
ATOM 879 C C . ARG A 1 109 ? 0.139 -6.216 -3.595 1.00 88.88 109 ARG A C 1
ATOM 881 O O . ARG A 1 109 ? 0.084 -5.189 -4.267 1.00 88.88 109 ARG A O 1
ATOM 888 N N . CYS A 1 110 ? 0.920 -7.240 -3.902 1.00 87.69 110 CYS A N 1
ATOM 889 C CA . CYS A 1 110 ? 1.631 -7.384 -5.164 1.00 87.69 110 CYS A CA 1
ATOM 890 C C . CYS A 1 110 ? 0.642 -7.850 -6.253 1.00 87.69 110 CYS A C 1
ATOM 892 O O . CYS A 1 110 ? -0.099 -8.805 -6.015 1.00 87.69 110 CYS A O 1
ATOM 894 N N . LYS A 1 111 ? 0.602 -7.184 -7.417 1.00 81.00 111 LYS A N 1
ATOM 895 C CA . LYS A 1 111 ? -0.267 -7.562 -8.554 1.00 81.00 111 LYS A CA 1
ATOM 896 C C . LYS A 1 111 ? 0.440 -8.446 -9.594 1.00 81.00 111 LYS A C 1
ATOM 898 O O . LYS A 1 111 ? -0.140 -8.738 -10.634 1.00 81.00 111 LYS A O 1
ATOM 903 N N . ASP A 1 112 ? 1.677 -8.857 -9.327 1.00 83.06 112 ASP A N 1
ATOM 904 C CA . ASP A 1 112 ? 2.436 -9.791 -10.159 1.00 83.06 112 ASP A CA 1
ATOM 905 C C . ASP A 1 112 ? 1.728 -11.152 -10.225 1.00 83.06 112 ASP A C 1
ATOM 907 O O . ASP A 1 112 ? 1.155 -11.608 -9.231 1.00 83.06 112 ASP A O 1
ATOM 911 N N . ILE A 1 113 ? 1.777 -11.814 -11.382 1.00 80.38 113 ILE A N 1
ATOM 912 C CA . ILE A 1 113 ? 1.097 -13.092 -11.615 1.00 80.38 113 ILE A CA 1
ATOM 913 C C . ILE A 1 113 ? 1.580 -14.191 -10.659 1.00 80.38 113 ILE A C 1
ATOM 915 O O . ILE A 1 113 ? 0.767 -14.969 -10.169 1.00 80.38 113 ILE A O 1
ATOM 919 N N . GLU A 1 114 ? 2.864 -14.188 -10.282 1.00 77.75 114 GLU A N 1
ATOM 920 C CA . GLU A 1 114 ? 3.435 -15.135 -9.310 1.00 77.75 114 GLU A CA 1
ATOM 921 C C . GLU A 1 114 ? 2.926 -14.902 -7.874 1.00 77.75 114 GLU A C 1
ATOM 923 O O . GLU A 1 114 ? 3.105 -15.725 -6.965 1.00 77.75 114 GLU A O 1
ATOM 928 N N . CYS A 1 115 ? 2.329 -13.734 -7.641 1.00 77.31 115 CYS A N 1
ATOM 929 C CA . CYS A 1 115 ? 1.840 -13.274 -6.348 1.00 77.31 115 CYS A CA 1
ATOM 930 C C . CYS A 1 115 ? 0.316 -13.110 -6.314 1.00 77.31 115 CYS A C 1
ATOM 932 O O . CYS A 1 115 ? -0.237 -12.833 -5.243 1.00 77.31 115 CYS A O 1
ATOM 934 N N . ASN A 1 116 ? -0.364 -13.318 -7.443 1.00 67.06 116 ASN A N 1
ATOM 935 C CA . ASN A 1 116 ? -1.814 -13.255 -7.522 1.00 67.06 116 ASN A CA 1
ATOM 936 C C . ASN A 1 116 ? -2.424 -14.361 -6.631 1.00 67.06 116 ASN A C 1
ATOM 938 O O . ASN A 1 116 ? -1.832 -15.424 -6.457 1.00 67.06 116 ASN A O 1
ATOM 942 N N . ASN A 1 117 ? -3.567 -14.086 -5.996 1.00 64.19 117 ASN A N 1
ATOM 943 C CA . ASN A 1 117 ? -4.244 -14.963 -5.014 1.00 64.19 117 ASN A CA 1
ATOM 944 C C . ASN A 1 117 ? -3.504 -15.241 -3.692 1.00 64.19 117 ASN A C 1
ATOM 946 O O . ASN A 1 117 ? -3.792 -16.219 -3.004 1.00 64.19 117 ASN A O 1
ATOM 950 N N . THR A 1 118 ? -2.571 -14.382 -3.283 1.00 68.44 118 THR A N 1
ATOM 951 C CA . THR A 1 118 ? -1.937 -14.540 -1.965 1.0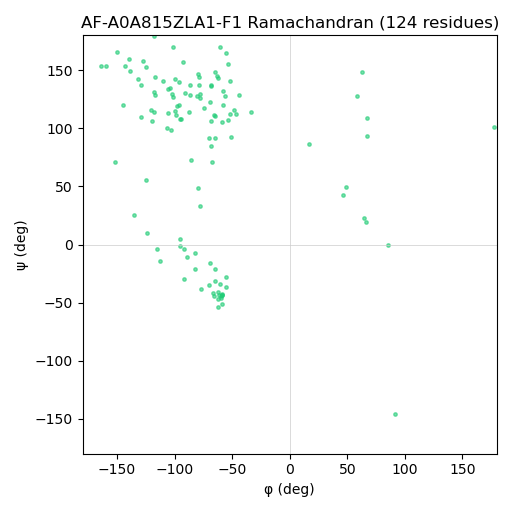0 68.44 118 THR A CA 1
ATOM 952 C C . THR A 1 118 ? -2.847 -14.026 -0.847 1.00 68.44 118 THR A C 1
ATOM 954 O O . THR A 1 118 ? -3.432 -12.949 -0.972 1.00 68.44 118 THR A O 1
ATOM 957 N N . ILE A 1 119 ? -2.925 -14.780 0.256 1.00 76.81 119 ILE A N 1
ATOM 958 C CA . ILE A 1 119 ? -3.583 -14.346 1.494 1.00 76.81 119 ILE A CA 1
ATOM 959 C C . ILE A 1 119 ? -2.941 -13.034 1.958 1.00 76.81 119 ILE A C 1
ATOM 961 O O . ILE A 1 119 ? -1.718 -12.929 2.075 1.00 76.81 119 ILE A O 1
ATOM 965 N N . LEU A 1 120 ? -3.774 -12.025 2.203 1.00 82.56 120 LEU A N 1
ATOM 966 C CA . LEU A 1 120 ? -3.319 -10.734 2.702 1.00 82.56 120 LEU A CA 1
ATOM 967 C C . LEU A 1 120 ? -2.828 -10.888 4.143 1.00 82.56 120 LEU A C 1
ATOM 969 O O . LEU A 1 120 ? -3.574 -11.313 5.022 1.00 82.56 120 LEU A O 1
ATOM 973 N N . SER A 1 121 ? -1.575 -10.508 4.383 1.00 87.38 121 SER A N 1
ATOM 974 C CA . SER A 1 121 ? -1.059 -10.327 5.737 1.00 87.38 121 SER A CA 1
ATOM 975 C C . SER A 1 121 ? -1.366 -8.901 6.177 1.00 87.38 121 SER A C 1
ATOM 977 O O . SER A 1 121 ? -0.865 -7.945 5.574 1.00 87.38 121 SER A O 1
ATOM 979 N N . TRP A 1 122 ? -2.228 -8.765 7.180 1.00 91.75 122 TRP A N 1
ATOM 980 C CA . TRP A 1 122 ? -2.613 -7.480 7.752 1.00 91.75 122 TRP A CA 1
ATOM 981 C C . TRP A 1 122 ? -1.684 -7.118 8.909 1.00 91.75 122 TRP A C 1
ATOM 983 O O . TRP A 1 122 ? -1.453 -7.921 9.812 1.00 91.75 122 TRP A O 1
ATOM 993 N N . LYS A 1 123 ? -1.154 -5.898 8.883 1.00 93.50 123 LYS A N 1
ATOM 994 C CA . LYS A 1 123 ? -0.279 -5.327 9.910 1.00 93.50 123 LYS A CA 1
ATOM 995 C C . LYS A 1 123 ? -0.957 -4.117 10.534 1.00 93.50 123 LYS A C 1
ATOM 997 O O . LYS A 1 123 ? -1.639 -3.378 9.833 1.00 93.50 123 LYS A O 1
ATOM 1002 N N . LYS A 1 124 ? -0.770 -3.898 11.834 1.00 94.19 124 LYS A N 1
ATOM 1003 C CA . LYS A 1 124 ? -1.278 -2.695 12.506 1.00 94.19 124 LYS A CA 1
ATOM 1004 C C . LYS A 1 124 ? -0.532 -1.453 12.019 1.00 94.19 124 LYS A C 1
ATOM 1006 O O . LYS A 1 124 ? 0.687 -1.494 11.847 1.00 94.19 124 LYS A O 1
ATOM 1011 N N . ILE A 1 125 ? -1.285 -0.386 11.789 1.00 91.12 125 ILE A N 1
ATOM 1012 C CA . ILE A 1 125 ? -0.767 0.971 11.617 1.00 91.12 125 ILE A CA 1
ATOM 1013 C C . ILE A 1 125 ? -0.441 1.467 13.033 1.00 91.12 125 ILE A C 1
ATOM 1015 O O . ILE A 1 125 ? -1.274 1.318 13.927 1.00 91.12 125 ILE A O 1
ATOM 1019 N N . LYS A 1 126 ? 0.796 1.919 13.250 1.00 80.38 126 LYS A N 1
ATOM 1020 C CA . LYS A 1 126 ? 1.281 2.440 14.535 1.00 80.38 126 LYS A CA 1
ATOM 1021 C C . LYS A 1 126 ? 1.309 3.954 14.499 1.00 80.38 126 LYS A C 1
ATOM 1023 O O . LYS A 1 126 ? 1.601 4.471 13.399 1.00 80.38 126 LYS A O 1
#

Foldseek 3Di:
DDDDDDDDDDDDDDPDDDDPPPPDPPDAPDPPDPDPCPVVVQVLVCCVQPVDVVQHKHFNHWDADDPPALKIKTWIDDRHQADPVVRDGDDDWIWIWMARNVQQWIFIQIPDPVRPPDDTDIDHDD

Radius of gyration: 22.55 Å; Cα contacts (8 Å, |Δi|>4): 169; chains: 1; bounding box: 51×36×80 Å

Sequence (126 aa):
MKHSSFSHSHPNINTNQNLSRSLHPNKINNLNLSVPDMSIFIDFVENIITSDPSHQGYICSCARGTYNTNLLFFNIAGKYKYCPKKNRHHQRNNVAIMINIKDYTYSIRCKDIECNNTILSWKKIK